Protein AF-A0A1G1IMD2-F1 (afdb_monomer)

Structure (mmCIF, N/CA/C/O backbone):
data_AF-A0A1G1IMD2-F1
#
_entry.id   AF-A0A1G1IMD2-F1
#
loop_
_atom_site.group_PDB
_atom_site.id
_atom_site.type_symbol
_atom_site.label_atom_id
_atom_site.label_alt_id
_atom_site.label_comp_id
_atom_site.label_asym_id
_atom_site.label_entity_id
_atom_site.label_seq_id
_atom_site.pdbx_PDB_ins_code
_atom_site.Cartn_x
_atom_site.Cartn_y
_atom_site.Cartn_z
_atom_site.occupancy
_atom_site.B_iso_or_equiv
_atom_site.auth_seq_id
_atom_site.auth_comp_id
_atom_site.auth_asym_id
_atom_site.auth_atom_id
_atom_site.pdbx_PDB_model_num
ATOM 1 N N . MET A 1 1 ? -16.298 -5.794 -57.778 1.00 40.97 1 MET A N 1
ATOM 2 C CA . MET A 1 1 ? -15.378 -4.694 -57.411 1.00 40.97 1 MET A CA 1
ATOM 3 C C . MET A 1 1 ? -16.081 -3.908 -56.315 1.00 40.97 1 MET A C 1
ATOM 5 O O . MET A 1 1 ? -17.038 -3.203 -56.603 1.00 40.97 1 MET A O 1
ATOM 9 N N . ASN A 1 2 ? -15.749 -4.188 -55.054 1.00 37.59 2 ASN A N 1
ATOM 10 C CA . ASN A 1 2 ? -16.611 -3.878 -53.907 1.00 37.59 2 ASN A CA 1
ATOM 11 C C . ASN A 1 2 ? -16.257 -2.494 -53.330 1.00 37.59 2 ASN A C 1
ATOM 13 O O . ASN A 1 2 ? -15.099 -2.289 -52.963 1.00 37.59 2 ASN A O 1
ATOM 17 N N . PRO A 1 3 ? -17.204 -1.548 -53.201 1.00 47.59 3 PRO A N 1
ATOM 18 C CA . PRO A 1 3 ? -16.923 -0.199 -52.717 1.00 47.59 3 PRO A CA 1
ATOM 19 C C . PRO A 1 3 ? -17.110 -0.093 -51.191 1.00 47.59 3 PRO A C 1
ATOM 21 O O . PRO A 1 3 ? -17.947 0.666 -50.721 1.00 47.59 3 PRO A O 1
ATOM 24 N N . PHE A 1 4 ? -16.338 -0.850 -50.402 1.00 50.28 4 PHE A N 1
ATOM 25 C CA . PHE A 1 4 ? -16.416 -0.807 -48.926 1.00 50.28 4 PHE A CA 1
ATOM 26 C C . PHE A 1 4 ? -15.377 0.131 -48.275 1.00 50.28 4 PHE A C 1
ATOM 28 O O . PHE A 1 4 ? -15.326 0.267 -47.061 1.00 50.28 4 PHE A O 1
ATOM 35 N N . PHE A 1 5 ? -14.534 0.806 -49.063 1.00 48.75 5 PHE A N 1
ATOM 36 C CA . PHE A 1 5 ? -13.298 1.417 -48.547 1.00 48.75 5 PHE A CA 1
ATOM 37 C C . PHE A 1 5 ? -13.202 2.943 -48.663 1.00 48.75 5 PHE A C 1
ATOM 39 O O . PHE A 1 5 ? -12.105 3.494 -48.695 1.00 48.75 5 PHE A O 1
ATOM 46 N N . ARG A 1 6 ? -14.332 3.659 -48.737 1.00 51.50 6 ARG A N 1
ATOM 47 C CA . ARG A 1 6 ? -14.315 5.113 -48.994 1.00 51.50 6 ARG A CA 1
ATOM 48 C C . ARG A 1 6 ? -15.073 5.967 -47.979 1.00 51.50 6 ARG A C 1
ATOM 50 O O . ARG A 1 6 ? -15.523 7.048 -48.328 1.00 51.50 6 ARG A O 1
ATOM 57 N N . ASN A 1 7 ? -15.199 5.507 -46.731 1.00 40.03 7 ASN A N 1
ATOM 58 C CA . ASN A 1 7 ? -15.854 6.303 -45.683 1.00 40.03 7 ASN A CA 1
ATOM 59 C C . ASN A 1 7 ? -15.229 6.194 -44.277 1.00 40.03 7 ASN A C 1
ATOM 61 O O . ASN A 1 7 ? -15.868 6.537 -43.289 1.00 40.03 7 ASN A O 1
ATOM 65 N N . HIS A 1 8 ? -13.978 5.736 -44.159 1.00 42.22 8 HIS A N 1
ATOM 66 C CA . HIS A 1 8 ? -13.282 5.630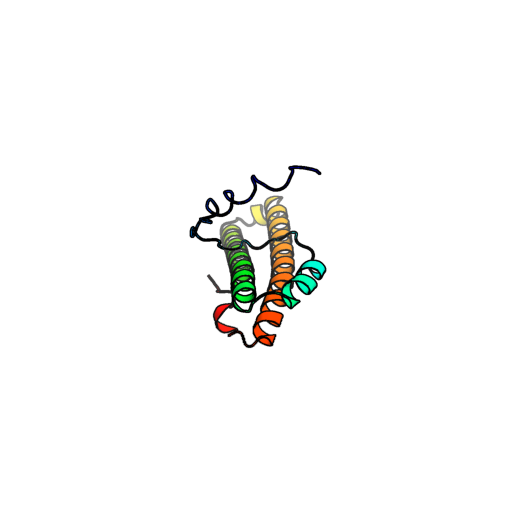 -42.862 1.00 42.22 8 HIS A CA 1
ATOM 67 C C . HIS A 1 8 ? -12.180 6.677 -42.645 1.00 42.22 8 HIS A C 1
ATOM 69 O O . HIS A 1 8 ? -11.479 6.630 -41.640 1.00 42.22 8 HIS A O 1
ATOM 75 N N . LEU A 1 9 ? -12.052 7.660 -43.543 1.00 48.06 9 LEU A N 1
ATOM 76 C CA . LEU A 1 9 ? -11.000 8.681 -43.461 1.00 48.06 9 LEU A CA 1
ATOM 77 C C . LEU A 1 9 ? -11.390 9.930 -42.638 1.00 48.06 9 LEU A C 1
ATOM 79 O O . LEU A 1 9 ? -10.561 10.805 -42.437 1.00 48.06 9 LEU A O 1
ATOM 83 N N . PHE A 1 10 ? -12.614 10.002 -42.102 1.00 46.19 10 PHE A N 1
ATOM 84 C CA . PHE A 1 10 ? -13.099 11.130 -41.282 1.00 46.19 10 PHE A CA 1
ATOM 85 C C . PHE A 1 10 ? -13.577 10.714 -39.877 1.00 46.19 10 PHE A C 1
ATOM 87 O O . PHE A 1 10 ? -14.459 11.336 -39.298 1.00 46.19 10 PHE A O 1
ATOM 94 N N . ALA A 1 11 ? -12.980 9.667 -39.302 1.00 43.06 11 ALA A N 1
ATOM 95 C CA . ALA A 1 11 ? -13.195 9.271 -37.903 1.00 43.06 11 ALA A CA 1
ATOM 96 C C . ALA A 1 11 ? -11.901 9.341 -37.063 1.00 43.06 11 ALA A C 1
ATOM 98 O O . ALA A 1 11 ? -11.786 8.691 -36.031 1.00 43.06 11 ALA A O 1
ATOM 99 N N . ILE A 1 12 ? -10.915 10.132 -37.507 1.00 50.78 12 ILE A N 1
ATOM 100 C CA . ILE A 1 12 ? -9.618 10.339 -36.834 1.00 50.78 12 ILE A CA 1
ATOM 101 C C . ILE A 1 12 ? -9.511 11.798 -36.353 1.00 50.78 12 ILE A C 1
ATOM 103 O O . ILE A 1 12 ? -8.514 12.472 -36.581 1.00 50.78 12 ILE A O 1
ATOM 107 N N . LEU A 1 13 ? -10.575 12.343 -35.750 1.00 50.22 13 LEU A N 1
ATOM 108 C CA . LEU A 1 13 ? -10.523 13.677 -35.127 1.00 50.22 13 LEU A CA 1
ATOM 109 C C . LEU A 1 13 ? -11.601 13.897 -34.051 1.00 50.22 13 LEU A C 1
ATOM 111 O O . LEU A 1 13 ? -12.105 14.998 -33.874 1.00 50.22 13 LEU A O 1
ATOM 115 N N . ALA A 1 14 ? -11.974 12.843 -33.327 1.00 45.56 14 ALA A N 1
ATOM 116 C CA . ALA A 1 14 ? -12.872 12.934 -32.168 1.00 45.56 14 ALA A CA 1
ATOM 117 C C . ALA A 1 14 ? -12.310 12.170 -30.962 1.00 45.56 14 ALA A C 1
ATOM 119 O O . ALA A 1 14 ? -13.044 11.631 -30.142 1.00 45.56 14 ALA A O 1
ATOM 120 N N . LEU A 1 15 ? -10.982 12.109 -30.869 1.00 46.62 15 LEU A N 1
ATOM 121 C CA . LEU A 1 15 ? -10.281 11.504 -29.746 1.00 46.62 15 LEU A CA 1
ATOM 122 C C . LEU A 1 15 ? -9.308 12.520 -29.134 1.00 46.62 15 LEU A C 1
ATOM 124 O O . LEU A 1 15 ? -8.162 12.220 -28.821 1.00 46.62 15 LEU A O 1
ATOM 128 N N . MET A 1 16 ? -9.810 13.745 -28.936 1.00 46.31 16 MET A N 1
ATOM 129 C CA . MET A 1 16 ? -9.386 14.599 -27.825 1.00 46.31 16 MET A CA 1
ATOM 130 C C . MET A 1 16 ? -9.810 13.893 -26.531 1.00 46.31 16 MET A C 1
ATOM 132 O O . MET A 1 16 ? -10.802 14.248 -25.898 1.00 46.31 16 MET A O 1
ATOM 136 N N . ILE A 1 17 ? -9.085 12.822 -26.187 1.00 53.81 17 ILE A N 1
ATOM 137 C CA . ILE A 1 17 ? -9.143 12.181 -24.878 1.00 53.81 17 ILE A CA 1
ATOM 138 C C . ILE A 1 17 ? -8.739 13.252 -23.883 1.00 53.81 17 ILE A C 1
ATOM 140 O O . ILE A 1 17 ? -7.565 13.591 -23.758 1.00 53.81 17 ILE A O 1
ATOM 144 N N . ALA A 1 18 ? -9.753 13.818 -23.237 1.00 43.59 18 ALA A N 1
ATOM 145 C CA . ALA A 1 18 ? -9.800 13.999 -21.799 1.00 43.59 18 ALA A CA 1
ATOM 146 C C . ALA A 1 18 ? -8.412 13.963 -21.134 1.00 43.59 18 ALA A C 1
ATOM 148 O O . ALA A 1 18 ? -8.028 12.991 -20.484 1.00 43.59 18 ALA A O 1
ATOM 149 N N . LEU A 1 19 ? -7.684 15.074 -21.242 1.00 44.88 19 LEU A N 1
ATOM 150 C CA . LEU A 1 19 ? -6.612 15.453 -20.320 1.00 44.88 19 LEU A CA 1
ATOM 151 C C . LEU A 1 19 ? -7.208 15.853 -18.954 1.00 44.88 19 LEU A C 1
ATOM 153 O O . LEU A 1 19 ? -6.829 16.854 -18.357 1.00 44.88 19 LEU A O 1
ATOM 157 N N . THR A 1 20 ? -8.157 15.070 -18.442 1.00 45.56 20 THR A N 1
ATOM 158 C CA . THR A 1 20 ? -8.743 15.230 -17.113 1.00 45.56 20 THR A CA 1
ATOM 159 C C . THR A 1 20 ? -8.325 14.027 -16.283 1.00 45.56 20 THR A C 1
ATOM 161 O O . THR A 1 20 ? -8.982 12.992 -16.292 1.00 45.56 20 THR A O 1
ATOM 164 N N . GLY A 1 21 ? -7.167 14.159 -15.632 1.00 43.53 21 GLY A N 1
ATOM 165 C CA . GLY A 1 21 ? -6.755 13.377 -14.465 1.00 43.53 21 GLY A CA 1
ATOM 166 C C . GLY A 1 21 ? -7.105 11.890 -14.488 1.00 43.53 21 GLY A C 1
ATOM 167 O O . GLY A 1 21 ? -7.943 11.444 -13.711 1.00 43.53 21 GLY A O 1
ATOM 168 N N . CYS A 1 22 ? -6.413 11.093 -15.304 1.00 42.12 22 CYS A N 1
ATOM 169 C CA . CYS A 1 22 ? -6.386 9.648 -15.093 1.00 42.12 22 CYS A CA 1
ATOM 170 C C . CYS A 1 22 ? -5.481 9.353 -13.884 1.00 42.12 22 CYS A C 1
ATOM 172 O O . CYS A 1 22 ? -4.342 8.909 -14.024 1.00 42.12 22 CYS A O 1
ATOM 174 N N . ALA A 1 23 ? -5.977 9.636 -12.678 1.00 53.12 23 ALA A N 1
ATOM 175 C CA . ALA A 1 23 ? -5.506 8.930 -11.500 1.00 53.12 23 ALA A CA 1
ATOM 176 C C . ALA A 1 23 ? -5.906 7.466 -11.718 1.00 53.12 23 ALA A C 1
ATOM 178 O O . ALA A 1 23 ? -7.062 7.092 -11.519 1.00 53.12 23 ALA A O 1
ATOM 179 N N . LYS A 1 24 ? -4.976 6.660 -12.248 1.00 69.19 24 LYS A N 1
ATOM 180 C CA . LYS A 1 24 ? -5.139 5.205 -12.321 1.00 69.19 24 LYS A CA 1
ATOM 181 C C . LYS A 1 24 ? -5.528 4.751 -10.918 1.00 69.19 24 LYS A C 1
ATOM 183 O O . LYS A 1 24 ? -4.783 5.008 -9.983 1.00 69.19 24 LYS A O 1
ATOM 188 N N . LYS A 1 25 ? -6.715 4.167 -10.756 1.00 74.50 25 LYS A N 1
ATOM 189 C CA . LYS A 1 25 ? -7.147 3.619 -9.467 1.00 74.50 25 LYS A CA 1
ATOM 190 C C . LYS A 1 25 ? -6.495 2.261 -9.254 1.00 74.50 25 LYS A C 1
ATOM 192 O O . LYS A 1 25 ? -6.263 1.532 -10.222 1.00 74.50 25 LYS A O 1
ATOM 197 N N . ALA A 1 26 ? -6.213 1.924 -7.999 1.00 82.12 26 ALA A N 1
ATOM 198 C CA . ALA A 1 26 ? -5.790 0.575 -7.668 1.00 82.12 26 ALA A CA 1
ATOM 199 C C . ALA A 1 26 ? -6.947 -0.389 -7.955 1.00 82.12 26 ALA A C 1
ATOM 201 O O . ALA A 1 26 ? -8.071 -0.185 -7.496 1.00 82.12 26 ALA A O 1
ATOM 202 N N . ASP A 1 27 ? -6.674 -1.442 -8.718 1.00 82.75 27 ASP A N 1
ATOM 203 C CA . ASP A 1 27 ? -7.629 -2.527 -8.905 1.00 82.75 27 ASP A CA 1
ATOM 204 C C . ASP A 1 27 ? -7.346 -3.606 -7.855 1.00 82.75 27 ASP A C 1
ATOM 206 O O . ASP A 1 27 ? -6.336 -4.318 -7.918 1.00 82.75 27 ASP A O 1
ATOM 210 N N . THR A 1 28 ? -8.227 -3.701 -6.863 1.00 76.06 28 THR A N 1
ATOM 211 C CA . THR A 1 28 ? -8.129 -4.662 -5.755 1.00 76.06 28 THR A CA 1
ATOM 212 C C . THR A 1 28 ? -8.460 -6.092 -6.172 1.00 76.06 28 THR A C 1
ATOM 214 O O . THR A 1 28 ? -8.151 -7.032 -5.440 1.00 76.06 28 THR A O 1
ATOM 217 N N . ARG A 1 29 ? -9.071 -6.289 -7.346 1.00 85.69 29 ARG A N 1
ATOM 218 C CA . ARG A 1 29 ? -9.581 -7.587 -7.808 1.00 85.69 29 ARG A CA 1
ATOM 219 C C . ARG A 1 29 ? -8.742 -8.186 -8.923 1.00 85.69 29 ARG A C 1
ATOM 221 O O . ARG A 1 29 ? -8.789 -9.399 -9.114 1.00 85.69 29 ARG A O 1
ATOM 228 N N . LYS A 1 30 ? -7.934 -7.379 -9.614 1.00 88.06 30 LYS A N 1
ATOM 229 C CA . LYS A 1 30 ? -7.038 -7.875 -10.663 1.00 88.06 30 LYS A CA 1
ATOM 230 C C . LYS A 1 30 ? -6.127 -8.998 -10.128 1.00 88.06 30 LYS A C 1
ATOM 232 O O . LYS A 1 30 ? -5.478 -8.797 -9.093 1.00 88.06 30 LYS A O 1
ATOM 237 N N . PRO A 1 31 ? -6.054 -10.169 -10.786 1.00 93.62 31 PRO A N 1
ATOM 238 C CA . PRO A 1 31 ? -5.151 -11.246 -10.391 1.00 93.62 31 PRO A CA 1
ATOM 239 C C . PRO A 1 31 ? -3.679 -10.828 -10.458 1.00 93.62 31 PRO A C 1
ATOM 241 O O . PRO A 1 31 ? -3.254 -10.127 -11.377 1.00 93.62 31 PRO A O 1
ATOM 244 N N . VAL A 1 32 ? -2.876 -11.303 -9.505 1.00 93.81 32 VAL A N 1
ATOM 245 C CA . VAL A 1 32 ? -1.447 -10.956 -9.418 1.00 93.81 32 VAL A CA 1
ATOM 246 C C . VAL A 1 32 ? -0.673 -11.445 -10.646 1.00 93.81 32 VAL A C 1
ATOM 248 O O . VAL A 1 32 ? 0.180 -10.721 -11.152 1.00 93.81 32 VAL A O 1
ATOM 251 N N . ASP A 1 33 ? -0.988 -12.626 -11.182 1.00 93.94 33 ASP A N 1
ATOM 252 C CA . ASP A 1 33 ? -0.289 -13.158 -12.361 1.00 93.94 33 ASP A CA 1
ATOM 253 C C . ASP A 1 33 ? -0.594 -12.371 -13.639 1.00 93.94 33 ASP A C 1
ATOM 255 O O . ASP A 1 33 ? 0.292 -12.175 -14.471 1.00 93.94 33 ASP A O 1
ATOM 259 N N . GLN A 1 34 ? -1.806 -11.820 -13.751 1.00 94.50 34 GLN A N 1
ATOM 260 C CA . GLN A 1 34 ? -2.128 -10.879 -14.820 1.00 94.50 34 GLN A CA 1
ATOM 261 C C . GLN A 1 34 ? -1.280 -9.607 -14.694 1.00 94.50 34 GLN A C 1
ATOM 263 O O . GLN A 1 34 ? -0.710 -9.150 -15.682 1.00 94.50 34 GLN A O 1
ATOM 268 N N . ILE A 1 35 ? -1.140 -9.063 -13.480 1.00 94.56 35 ILE A N 1
ATOM 269 C CA . ILE A 1 35 ? -0.293 -7.888 -13.235 1.00 94.56 35 ILE A CA 1
ATOM 270 C C . ILE A 1 35 ? 1.159 -8.191 -13.620 1.00 94.56 35 ILE A C 1
ATOM 272 O O . ILE A 1 35 ? 1.763 -7.409 -14.347 1.00 94.56 35 ILE A O 1
ATOM 276 N N . LYS A 1 36 ? 1.712 -9.341 -13.206 1.00 95.69 36 LYS A N 1
ATOM 277 C CA . LYS A 1 36 ? 3.087 -9.753 -13.552 1.00 95.69 36 LYS A CA 1
ATOM 278 C C . LYS A 1 36 ? 3.337 -9.797 -15.062 1.00 95.69 36 LYS A C 1
ATOM 280 O O . LYS A 1 36 ? 4.448 -9.481 -15.489 1.00 95.69 36 LYS A O 1
ATOM 285 N N . ALA A 1 37 ? 2.336 -10.186 -15.854 1.00 95.62 37 ALA A N 1
ATOM 286 C CA . ALA A 1 37 ? 2.417 -10.170 -17.311 1.00 95.62 37 ALA A CA 1
ATOM 287 C C . ALA A 1 37 ? 2.353 -8.737 -17.868 1.00 95.62 37 ALA A C 1
ATOM 289 O O . ALA A 1 37 ? 3.205 -8.347 -18.665 1.00 95.62 37 ALA A O 1
ATOM 290 N N . GLU A 1 38 ? 1.390 -7.931 -17.410 1.00 93.50 38 GLU A N 1
ATOM 291 C CA . GLU A 1 38 ? 1.194 -6.548 -17.867 1.00 93.50 38 GLU A CA 1
ATOM 292 C C . GLU A 1 38 ? 2.416 -5.654 -17.593 1.00 93.50 38 GLU A C 1
ATOM 294 O O . GLU A 1 38 ? 2.830 -4.879 -18.458 1.00 93.50 38 GLU A O 1
ATOM 299 N N . VAL A 1 39 ? 3.041 -5.773 -16.414 1.00 95.25 39 VAL A N 1
ATOM 300 C CA . VAL A 1 39 ? 4.165 -4.900 -16.027 1.00 95.25 39 VAL A CA 1
ATOM 301 C C . VAL A 1 39 ? 5.387 -5.049 -16.939 1.00 95.25 39 VAL A C 1
ATOM 303 O O . VAL A 1 39 ? 6.172 -4.107 -17.065 1.00 95.25 39 VAL A O 1
ATOM 306 N N . GLN A 1 40 ? 5.548 -6.182 -17.634 1.00 96.44 40 GLN A N 1
ATOM 307 C CA . GLN A 1 40 ? 6.680 -6.391 -18.545 1.00 96.44 40 GLN A CA 1
ATOM 308 C C . GLN A 1 40 ? 6.684 -5.361 -19.680 1.00 96.44 40 GLN A C 1
ATOM 310 O O . GLN A 1 40 ? 7.726 -4.779 -20.001 1.00 96.44 40 GLN A O 1
ATOM 315 N N . THR A 1 41 ? 5.504 -5.069 -20.229 1.00 95.94 41 THR A N 1
ATOM 316 C CA . THR A 1 41 ? 5.329 -4.178 -21.382 1.00 95.94 41 THR A CA 1
ATOM 317 C C . THR A 1 41 ? 5.042 -2.728 -20.992 1.00 95.94 41 THR A C 1
ATOM 319 O O . THR A 1 41 ? 5.028 -1.856 -21.856 1.00 95.94 41 THR A O 1
ATOM 322 N N . MET A 1 42 ? 4.821 -2.437 -19.707 1.00 93.50 42 MET A N 1
ATOM 323 C CA . MET A 1 42 ? 4.510 -1.084 -19.236 1.00 93.50 42 MET A CA 1
ATOM 324 C C . MET A 1 42 ? 5.706 -0.129 -19.296 1.00 93.50 42 MET A C 1
ATOM 326 O O . MET A 1 42 ? 6.859 -0.521 -19.089 1.00 93.50 42 MET A O 1
ATOM 330 N N . SER A 1 43 ? 5.424 1.155 -19.525 1.00 96.25 43 SER A N 1
ATOM 331 C CA . SER A 1 43 ? 6.423 2.220 -19.411 1.00 96.25 43 SER A CA 1
ATOM 332 C C . SER A 1 43 ? 6.779 2.498 -17.944 1.00 96.25 43 SER A C 1
ATOM 334 O O . SER A 1 43 ? 5.980 2.244 -17.044 1.00 96.25 43 SER A O 1
ATOM 336 N N . VAL A 1 44 ? 7.955 3.084 -17.688 1.00 96.06 44 VAL A N 1
ATOM 337 C CA . VAL A 1 44 ? 8.361 3.521 -16.334 1.00 96.06 44 VAL A CA 1
ATOM 338 C C . VAL A 1 44 ? 7.313 4.450 -15.710 1.00 96.06 44 VAL A C 1
ATOM 340 O O . VAL A 1 44 ? 6.976 4.304 -14.539 1.00 96.06 44 VAL A O 1
ATOM 343 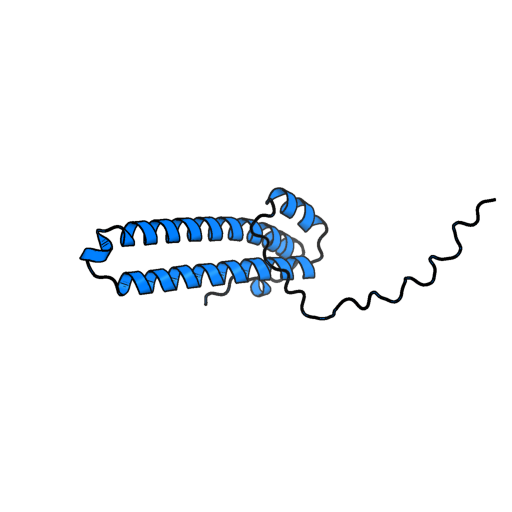N N . LYS A 1 45 ? 6.734 5.355 -16.510 1.00 94.75 45 LYS A N 1
ATOM 344 C CA . LYS A 1 45 ? 5.688 6.290 -16.072 1.00 94.75 45 LYS A CA 1
ATOM 345 C C . LYS A 1 45 ? 4.397 5.574 -15.669 1.00 94.75 45 LYS A C 1
ATOM 347 O O . LYS A 1 45 ? 3.757 5.967 -14.697 1.00 94.75 45 LYS A O 1
ATOM 352 N N . ASP A 1 46 ? 4.008 4.530 -16.398 1.00 94.19 46 ASP A N 1
ATOM 353 C CA . ASP A 1 46 ? 2.822 3.741 -16.059 1.00 94.19 46 ASP A CA 1
ATOM 354 C C . ASP A 1 46 ? 3.020 2.936 -14.780 1.00 94.19 46 ASP A C 1
ATOM 356 O O . ASP A 1 46 ? 2.115 2.897 -13.947 1.00 94.19 46 ASP A O 1
ATOM 360 N N . LEU A 1 47 ? 4.200 2.332 -14.620 1.00 95.94 47 LEU A N 1
ATOM 361 C CA . LEU A 1 47 ? 4.575 1.604 -13.411 1.00 95.94 47 LEU A CA 1
ATOM 362 C C . LEU A 1 47 ? 4.575 2.533 -12.191 1.00 95.94 47 LEU A C 1
ATOM 364 O O . LEU A 1 47 ? 4.011 2.170 -11.163 1.00 95.94 47 LEU A O 1
ATOM 368 N N . GLU A 1 48 ? 5.117 3.750 -12.324 1.00 95.50 48 GLU A N 1
ATOM 369 C CA . GLU A 1 48 ? 5.067 4.775 -11.274 1.00 95.50 48 GLU A CA 1
ATOM 370 C C . GLU A 1 48 ? 3.622 5.117 -10.894 1.00 95.50 48 GLU A C 1
ATOM 372 O O . GLU A 1 48 ? 3.275 5.133 -9.714 1.00 95.50 48 GLU A O 1
ATOM 377 N N . ALA A 1 49 ? 2.764 5.371 -11.888 1.00 94.12 49 ALA A N 1
ATOM 378 C CA . ALA A 1 49 ? 1.375 5.752 -11.657 1.00 94.12 49 ALA A CA 1
ATOM 379 C C . ALA A 1 49 ? 0.580 4.645 -10.950 1.00 94.12 49 ALA A C 1
ATOM 381 O O . ALA A 1 49 ? -0.157 4.931 -10.008 1.00 94.12 49 ALA A O 1
ATOM 382 N N . PHE A 1 50 ? 0.745 3.386 -11.365 1.00 94.50 50 PHE A N 1
ATOM 383 C CA . PHE A 1 50 ? 0.099 2.261 -10.693 1.00 94.50 50 PHE A CA 1
ATOM 384 C C . PHE A 1 50 ? 0.668 2.030 -9.294 1.00 94.50 50 PHE A C 1
ATOM 386 O O . PHE A 1 50 ? -0.108 1.893 -8.353 1.00 94.50 50 PHE A O 1
ATOM 393 N N . ALA A 1 51 ? 1.991 2.049 -9.118 1.00 95.00 51 ALA A N 1
ATOM 394 C CA . ALA A 1 51 ? 2.599 1.897 -7.799 1.00 95.00 51 ALA A CA 1
ATOM 395 C C . ALA A 1 51 ? 2.104 2.980 -6.823 1.00 95.00 51 ALA A C 1
ATOM 397 O O . ALA A 1 51 ? 1.710 2.650 -5.708 1.00 95.00 51 ALA A O 1
ATOM 398 N N . LYS A 1 52 ? 2.011 4.243 -7.265 1.00 94.75 52 LYS A N 1
ATOM 399 C CA . LYS A 1 52 ? 1.417 5.343 -6.484 1.00 94.75 52 LYS A CA 1
ATOM 400 C C . LYS A 1 52 ? -0.050 5.107 -6.142 1.00 94.75 52 LYS A C 1
ATOM 402 O O . LYS A 1 52 ? -0.460 5.404 -5.026 1.00 94.75 52 LYS A O 1
ATOM 407 N N . ALA A 1 53 ? -0.833 4.572 -7.074 1.00 93.38 53 ALA A N 1
ATOM 408 C CA . ALA A 1 53 ? -2.237 4.263 -6.832 1.00 93.38 53 ALA A CA 1
ATOM 409 C C . ALA A 1 53 ? -2.407 3.227 -5.715 1.00 93.38 53 ALA A C 1
ATOM 411 O O . ALA A 1 53 ? -3.143 3.464 -4.762 1.00 93.38 53 ALA A O 1
ATOM 412 N N . TYR A 1 54 ? -1.683 2.105 -5.796 1.00 94.94 54 TYR A N 1
ATOM 413 C CA . TYR A 1 54 ? -1.720 1.091 -4.742 1.00 94.94 54 TYR A CA 1
ATOM 414 C C . TYR A 1 54 ? -1.143 1.623 -3.424 1.00 94.94 54 TYR A C 1
ATOM 416 O O . TYR A 1 54 ? -1.712 1.355 -2.372 1.00 94.94 54 TYR A O 1
ATOM 424 N N . ALA A 1 55 ? -0.063 2.409 -3.465 1.00 94.31 55 ALA A N 1
ATOM 425 C CA . ALA A 1 55 ? 0.510 3.034 -2.276 1.00 94.31 55 ALA A CA 1
ATOM 426 C C . ALA A 1 55 ? -0.487 3.970 -1.569 1.00 94.31 55 ALA A C 1
ATOM 428 O O . ALA A 1 55 ? -0.585 3.939 -0.344 1.00 94.31 55 ALA A O 1
ATOM 429 N N . GLY A 1 56 ? -1.258 4.750 -2.333 1.00 92.44 56 GLY A N 1
ATOM 430 C CA . GLY A 1 56 ? -2.311 5.621 -1.808 1.00 92.44 56 GLY A CA 1
ATOM 431 C C . GLY A 1 56 ? -3.458 4.849 -1.154 1.00 92.44 56 GLY A C 1
ATOM 432 O O . GLY A 1 56 ? -3.865 5.191 -0.048 1.00 92.44 56 GLY A O 1
ATOM 433 N N . GLU A 1 57 ? -3.937 3.771 -1.780 1.00 92.25 57 GLU A N 1
ATOM 434 C CA . GLU A 1 57 ? -4.983 2.926 -1.182 1.00 92.25 57 GLU A CA 1
ATOM 435 C C . GLU A 1 57 ? -4.493 2.214 0.087 1.00 92.25 57 GLU A C 1
ATOM 437 O O . GLU A 1 57 ? -5.219 2.151 1.076 1.00 92.25 57 GLU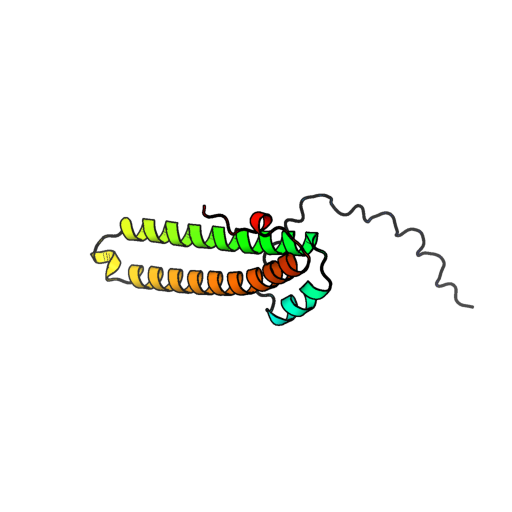 A O 1
ATOM 442 N N . ILE A 1 58 ? -3.241 1.739 0.111 1.00 93.88 58 ILE A N 1
ATOM 443 C CA . ILE A 1 58 ? -2.643 1.157 1.323 1.00 93.88 58 ILE A CA 1
ATOM 444 C C . ILE A 1 58 ? -2.585 2.198 2.446 1.00 93.88 58 ILE A C 1
ATOM 446 O O . ILE A 1 58 ? -2.917 1.878 3.586 1.00 93.88 58 ILE A O 1
ATOM 450 N N . ALA A 1 59 ? -2.178 3.433 2.142 1.00 93.06 59 ALA A N 1
ATOM 451 C CA . ALA A 1 59 ? -2.159 4.514 3.123 1.00 93.06 59 ALA A CA 1
ATOM 452 C C . ALA A 1 59 ? -3.570 4.806 3.661 1.00 93.06 59 ALA A C 1
ATOM 454 O O . ALA A 1 59 ? -3.759 4.854 4.872 1.00 93.06 59 ALA A O 1
ATOM 455 N N . SER A 1 60 ? -4.577 4.883 2.782 1.00 91.56 60 SER A N 1
ATOM 456 C CA . SER A 1 60 ? -5.972 5.092 3.189 1.00 91.56 60 SER A CA 1
ATOM 457 C C . SER A 1 60 ? -6.477 3.990 4.125 1.00 91.56 60 SER A C 1
ATOM 459 O O . SER A 1 60 ? -7.131 4.280 5.123 1.00 91.56 60 SER A O 1
ATOM 461 N N . GLN A 1 61 ? -6.162 2.727 3.834 1.00 91.88 61 GLN A N 1
ATOM 462 C CA . GLN A 1 61 ? -6.556 1.593 4.676 1.00 91.88 61 GLN A CA 1
ATOM 463 C C . GLN A 1 61 ? -5.862 1.625 6.045 1.00 91.88 61 GLN A C 1
ATOM 465 O O . GLN A 1 61 ? -6.479 1.311 7.060 1.00 91.88 61 GLN A O 1
ATOM 470 N N . LYS A 1 62 ? -4.599 2.068 6.111 1.00 89.38 62 LYS A N 1
ATOM 471 C CA . LYS A 1 62 ? -3.906 2.290 7.391 1.00 89.38 62 LYS A CA 1
ATOM 472 C C . LYS A 1 62 ? -4.582 3.373 8.232 1.00 89.38 62 LYS A C 1
ATOM 474 O O . LYS A 1 62 ? -4.763 3.163 9.427 1.00 89.38 62 LYS A O 1
ATOM 479 N N . THR A 1 63 ? -5.030 4.468 7.620 1.00 91.19 63 THR A N 1
ATOM 480 C CA . THR A 1 63 ? -5.813 5.495 8.323 1.00 91.19 63 THR A CA 1
ATOM 481 C C . THR A 1 63 ? -7.123 4.924 8.888 1.00 91.19 63 THR A C 1
ATOM 483 O O . THR A 1 63 ? -7.540 5.294 9.984 1.00 91.19 63 THR A O 1
ATOM 486 N N . GLU A 1 64 ? -7.782 3.992 8.192 1.00 90.75 64 GLU A N 1
ATOM 487 C CA . GLU A 1 64 ? -8.970 3.315 8.737 1.00 90.75 64 GLU A CA 1
ATOM 488 C C . GLU A 1 64 ? -8.631 2.433 9.952 1.00 90.75 64 GLU A C 1
ATOM 490 O O . GLU A 1 64 ? -9.385 2.423 10.927 1.00 90.75 64 GLU A O 1
ATOM 495 N N . VAL A 1 65 ? -7.472 1.759 9.956 1.00 90.00 65 VAL A N 1
ATOM 496 C CA . VAL A 1 65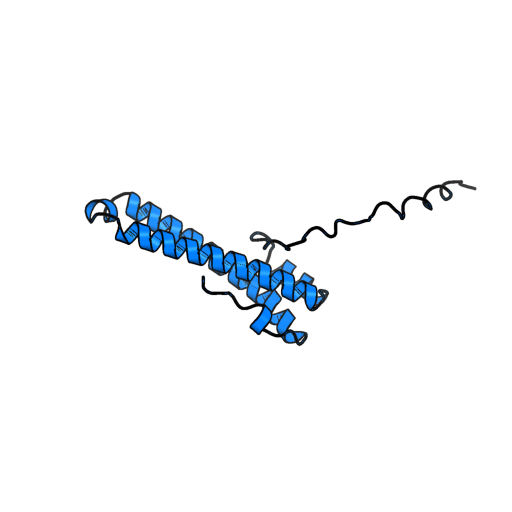 ? -6.978 1.037 11.146 1.00 90.00 65 VAL A CA 1
ATOM 497 C C . VAL A 1 65 ? -6.767 1.992 12.323 1.00 90.00 65 VAL A C 1
ATOM 499 O O . VAL A 1 65 ? -7.171 1.677 13.442 1.00 90.00 65 VAL A O 1
ATOM 502 N N . GLU A 1 66 ? -6.179 3.165 12.087 1.00 90.50 66 GLU A N 1
ATOM 503 C CA . GLU A 1 66 ? -5.980 4.187 13.123 1.00 90.50 66 GLU A CA 1
ATOM 504 C C . GLU A 1 66 ? -7.313 4.667 13.707 1.00 90.50 66 GLU A C 1
ATOM 506 O O . GLU A 1 66 ? -7.477 4.692 14.929 1.00 90.50 66 GLU A O 1
ATOM 511 N N . LYS A 1 67 ? -8.310 4.937 12.853 1.00 90.19 67 LYS A N 1
ATOM 512 C CA . LYS A 1 67 ? -9.668 5.305 13.289 1.00 90.19 67 LYS A CA 1
ATOM 513 C C . LYS A 1 67 ? -10.318 4.216 14.136 1.00 90.19 67 LYS A C 1
ATOM 515 O O . LYS A 1 67 ? -10.963 4.530 15.135 1.00 90.19 67 LYS A O 1
ATOM 520 N N . ILE A 1 68 ? -10.152 2.943 13.772 1.00 89.88 68 ILE A N 1
ATOM 521 C CA . ILE A 1 68 ? -10.639 1.824 14.592 1.00 89.88 68 ILE A CA 1
ATOM 522 C C . ILE A 1 68 ? -9.905 1.794 15.938 1.00 89.88 68 ILE A C 1
ATOM 524 O O . ILE A 1 68 ? -10.534 1.595 16.976 1.00 89.88 68 ILE A O 1
ATOM 528 N N . GLY A 1 69 ? -8.595 2.045 15.945 1.00 88.44 69 GLY A N 1
ATOM 529 C CA . GLY A 1 69 ? -7.811 2.188 17.170 1.00 88.44 69 GLY A CA 1
ATOM 530 C C . GLY A 1 69 ? -8.361 3.273 18.098 1.00 88.44 69 GLY A C 1
ATOM 531 O O . GLY A 1 69 ? -8.505 3.045 19.299 1.00 88.44 69 GLY A O 1
ATOM 532 N N . ASP A 1 70 ? -8.733 4.429 17.554 1.00 90.12 70 ASP A N 1
ATOM 533 C CA . ASP A 1 70 ? -9.338 5.514 18.331 1.00 90.12 70 ASP A CA 1
ATOM 534 C C . ASP A 1 70 ? -10.756 5.183 18.811 1.00 90.12 70 ASP A C 1
ATOM 536 O O . ASP A 1 70 ? -11.113 5.511 19.943 1.00 90.12 70 ASP A O 1
ATOM 540 N N . GLN A 1 71 ? -11.540 4.456 18.010 1.00 86.69 71 GLN A N 1
ATOM 541 C CA . GLN A 1 71 ? -12.834 3.926 18.446 1.00 86.69 71 GLN A CA 1
ATOM 542 C C . GLN A 1 71 ? -12.676 2.979 19.637 1.00 86.69 71 GLN A C 1
ATOM 544 O O . GLN A 1 71 ? -13.409 3.121 20.610 1.00 86.69 71 GLN A O 1
ATOM 549 N N . ILE A 1 72 ? -11.699 2.065 19.601 1.00 87.25 72 ILE A N 1
ATOM 550 C CA . ILE A 1 72 ? -11.412 1.137 20.706 1.00 87.25 72 ILE A CA 1
ATOM 551 C C . ILE A 1 72 ? -11.072 1.903 21.988 1.00 87.25 72 ILE A C 1
ATOM 553 O O . ILE A 1 72 ? -11.587 1.560 23.049 1.00 87.25 72 ILE A O 1
ATOM 557 N N . LYS A 1 73 ? -10.249 2.958 21.905 1.00 87.50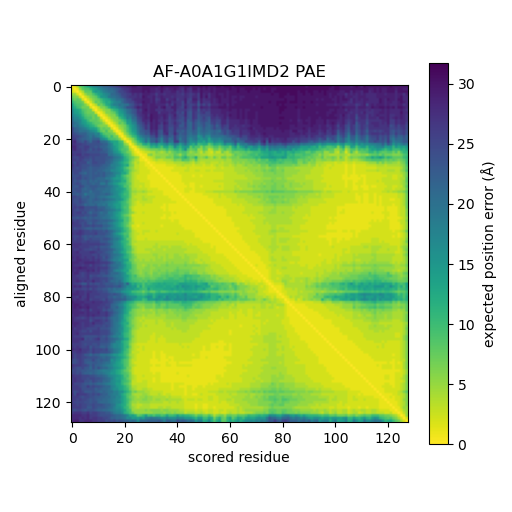 73 LYS A N 1
ATOM 558 C CA . LYS A 1 73 ? -9.890 3.789 23.071 1.00 87.50 73 LYS A CA 1
ATOM 559 C C . LYS A 1 73 ? -11.101 4.477 23.709 1.00 87.50 73 LYS A C 1
ATOM 561 O O . LYS A 1 73 ? -11.063 4.775 24.899 1.00 87.50 73 LYS A O 1
ATOM 566 N N . ALA A 1 74 ? -12.150 4.743 22.932 1.00 87.88 74 ALA A N 1
ATOM 567 C CA . ALA A 1 74 ? -13.377 5.377 23.403 1.00 87.88 74 ALA A CA 1
ATOM 568 C C . ALA A 1 74 ? -14.416 4.384 23.967 1.00 87.88 74 ALA A C 1
ATOM 570 O O . ALA A 1 74 ? -15.436 4.819 24.503 1.00 87.88 74 ALA A O 1
ATOM 571 N N . LEU A 1 75 ? -14.194 3.069 23.841 1.00 86.25 75 LEU A N 1
ATOM 572 C CA . LEU A 1 75 ? -15.125 2.045 24.321 1.00 86.25 75 LEU A CA 1
ATOM 573 C C . LEU A 1 75 ? -15.002 1.784 25.825 1.00 86.25 75 LEU A C 1
ATOM 575 O O . LEU A 1 75 ? -13.929 1.877 26.419 1.00 86.25 75 LEU A O 1
ATOM 579 N N . THR A 1 76 ? -16.115 1.377 26.438 1.00 87.38 76 THR A N 1
ATOM 580 C CA . THR A 1 76 ? -16.110 0.886 27.821 1.00 87.38 76 THR A CA 1
ATOM 581 C C . THR A 1 76 ? -15.655 -0.575 27.889 1.00 87.38 76 THR A C 1
ATOM 583 O O . THR A 1 76 ? -15.735 -1.317 26.911 1.00 87.38 76 THR A O 1
ATOM 586 N N . VAL A 1 77 ? -15.247 -1.040 29.077 1.0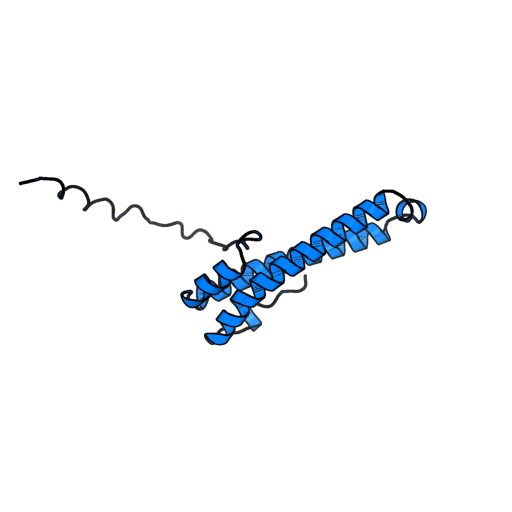0 83.00 77 VAL A N 1
ATOM 587 C CA . VAL A 1 77 ? -14.911 -2.461 29.303 1.00 83.00 77 VAL A CA 1
ATOM 588 C C . VAL A 1 77 ? -16.086 -3.381 28.941 1.00 83.00 77 VAL A C 1
ATOM 590 O O . VAL A 1 77 ? -15.871 -4.451 28.382 1.00 83.00 77 VAL A O 1
ATOM 593 N N . SER A 1 78 ? -17.330 -2.948 29.183 1.00 83.81 78 SER A N 1
ATOM 594 C CA . SER A 1 78 ? -18.523 -3.724 28.820 1.00 83.81 78 SER A CA 1
ATOM 595 C C . SER A 1 78 ? -18.704 -3.851 27.304 1.00 83.81 78 SER A C 1
ATOM 597 O O . SER A 1 78 ? -19.142 -4.898 26.835 1.00 83.81 78 SER A O 1
ATOM 599 N N . ASP A 1 79 ? -18.361 -2.817 26.531 1.00 85.56 79 ASP A N 1
ATOM 600 C CA . ASP A 1 79 ? -18.421 -2.861 25.065 1.00 85.56 79 ASP A CA 1
ATOM 601 C C . ASP A 1 79 ? -17.370 -3.819 24.481 1.00 85.56 79 ASP A C 1
ATOM 603 O O . ASP A 1 79 ? -17.631 -4.507 23.494 1.00 85.56 79 ASP A O 1
ATOM 607 N N . LEU A 1 80 ? -16.192 -3.891 25.110 1.00 80.75 80 LEU A N 1
ATOM 608 C CA . LEU A 1 80 ? -15.072 -4.739 24.686 1.00 80.75 80 LEU A CA 1
ATOM 609 C C . LEU A 1 80 ? -15.275 -6.236 24.970 1.00 80.75 80 LEU A C 1
ATOM 611 O O . LEU A 1 80 ? -14.502 -7.057 24.480 1.00 80.75 80 LEU A O 1
ATOM 615 N N . MET A 1 81 ? -16.299 -6.607 25.740 1.00 80.94 81 MET A N 1
ATOM 616 C CA . MET A 1 81 ? -16.629 -8.008 26.035 1.00 80.94 81 MET A CA 1
ATOM 617 C C . MET A 1 81 ? -17.895 -8.499 25.312 1.00 80.94 81 MET A C 1
ATOM 619 O O . MET A 1 81 ? -18.280 -9.653 25.486 1.00 80.94 81 MET A O 1
ATOM 623 N N . GLY A 1 82 ? -18.536 -7.642 24.509 1.00 84.44 82 GLY A N 1
ATOM 624 C CA . GLY A 1 82 ? -19.756 -7.956 23.759 1.00 84.44 82 GLY A CA 1
ATOM 625 C C . GLY A 1 82 ? -19.559 -7.982 22.240 1.00 84.44 82 GLY A C 1
ATOM 626 O O . GLY A 1 82 ? -18.437 -7.990 21.733 1.00 84.44 82 GLY A O 1
ATOM 627 N N . ASP A 1 83 ? -20.669 -7.945 21.499 1.00 87.94 83 ASP A N 1
ATOM 628 C CA . ASP A 1 83 ? -20.688 -8.051 20.029 1.00 87.94 83 ASP A CA 1
ATOM 629 C C . ASP A 1 83 ? -19.838 -6.980 19.324 1.00 87.94 83 ASP A C 1
ATOM 631 O O . ASP A 1 83 ? -19.196 -7.260 18.313 1.00 87.94 83 ASP A O 1
ATOM 635 N N . LYS A 1 84 ? -19.720 -5.779 19.909 1.00 85.56 84 LYS A N 1
ATOM 636 C CA . LYS A 1 84 ? -18.865 -4.704 19.377 1.00 85.56 84 LYS A CA 1
ATOM 637 C C . LYS A 1 84 ? -17.396 -5.118 19.253 1.00 85.56 84 LYS A C 1
ATOM 639 O O . LYS A 1 84 ? -16.731 -4.718 18.301 1.00 85.56 84 LYS A O 1
ATOM 644 N N . ALA A 1 85 ? -16.880 -5.916 20.187 1.00 86.50 85 ALA A N 1
ATOM 645 C CA . ALA A 1 85 ? -15.500 -6.394 20.135 1.00 86.50 85 ALA A CA 1
ATOM 646 C C . ALA A 1 85 ? -15.279 -7.368 18.974 1.00 86.50 85 ALA A C 1
ATOM 648 O O . ALA A 1 85 ? -14.241 -7.326 18.308 1.00 86.50 85 ALA A O 1
ATOM 649 N N . LYS A 1 86 ? -16.276 -8.217 18.705 1.00 89.19 86 LYS A N 1
ATOM 650 C CA . LYS A 1 86 ? -16.268 -9.122 17.557 1.00 89.19 86 LYS A CA 1
ATOM 651 C C . LYS A 1 86 ? -16.307 -8.339 16.246 1.00 89.19 86 LYS A C 1
ATOM 653 O O . LYS A 1 86 ? -15.443 -8.557 15.405 1.00 89.19 86 LYS A O 1
ATOM 658 N N . ASP A 1 87 ? -17.209 -7.368 16.122 1.00 90.38 87 ASP A N 1
ATOM 659 C CA . ASP A 1 87 ? -17.316 -6.526 14.925 1.00 90.38 87 ASP A CA 1
ATOM 660 C C . ASP A 1 87 ? -16.014 -5.771 14.626 1.00 90.38 87 ASP A C 1
ATOM 662 O O . ASP A 1 87 ? -15.584 -5.673 13.476 1.00 90.38 87 ASP A O 1
ATOM 666 N N . ILE A 1 88 ? -15.361 -5.239 15.662 1.00 90.94 88 ILE A N 1
ATOM 667 C CA . ILE A 1 88 ? -14.065 -4.563 15.534 1.00 90.94 88 ILE A CA 1
ATOM 668 C C . ILE A 1 88 ? -12.986 -5.535 15.053 1.00 90.94 88 ILE A C 1
ATOM 670 O O . ILE A 1 88 ? -12.224 -5.205 14.143 1.00 90.94 88 ILE A O 1
ATOM 674 N N . LYS A 1 89 ? -12.928 -6.741 15.628 1.00 89.62 89 LYS A N 1
ATOM 675 C CA . LYS A 1 89 ? -11.976 -7.777 15.214 1.00 89.62 89 LYS A CA 1
ATOM 676 C C . LYS A 1 89 ? -12.193 -8.197 13.761 1.00 89.62 89 LYS A C 1
ATOM 678 O O . LYS A 1 89 ? -11.217 -8.345 13.022 1.00 89.62 89 LYS A O 1
ATOM 683 N N . ASP A 1 90 ? -13.445 -8.371 13.352 1.00 93.50 90 ASP A N 1
ATOM 684 C CA . ASP A 1 90 ? -13.801 -8.778 11.995 1.00 93.50 90 ASP A CA 1
ATOM 685 C C . ASP A 1 90 ? -13.432 -7.678 10.987 1.00 93.50 90 ASP A C 1
ATOM 687 O O . ASP A 1 90 ? -12.802 -7.965 9.967 1.00 93.50 90 ASP A O 1
ATOM 691 N N . LYS A 1 91 ? -13.698 -6.404 11.314 1.00 92.50 91 LYS A N 1
ATOM 692 C CA . LYS A 1 91 ? -13.258 -5.250 10.509 1.00 92.50 91 LYS A CA 1
ATOM 693 C C . LYS A 1 91 ? -11.739 -5.158 10.389 1.00 92.50 91 LYS A C 1
ATOM 695 O O . LYS A 1 91 ? -11.234 -4.992 9.283 1.00 92.50 91 LYS A O 1
ATOM 700 N N . LEU A 1 92 ? -11.004 -5.294 11.495 1.00 92.06 92 LEU A N 1
ATOM 701 C CA . LEU A 1 92 ? -9.536 -5.274 11.473 1.00 92.06 92 LEU A CA 1
ATOM 702 C C . LEU A 1 92 ? -8.970 -6.414 10.625 1.00 92.06 92 LEU A C 1
ATOM 704 O O . LEU A 1 92 ? -8.030 -6.204 9.863 1.00 92.06 92 LEU A O 1
ATOM 708 N N . SER A 1 93 ? -9.563 -7.604 10.725 1.00 93.19 93 SER A N 1
ATOM 709 C CA . SER A 1 93 ? -9.145 -8.771 9.944 1.00 93.19 93 SER A CA 1
ATOM 710 C C . SER A 1 93 ? -9.406 -8.568 8.448 1.00 93.19 93 SER A C 1
ATOM 712 O O . SER A 1 93 ? -8.543 -8.880 7.630 1.00 93.19 93 SER A O 1
ATOM 714 N N . ALA A 1 94 ? -10.558 -7.990 8.088 1.00 93.44 94 ALA A N 1
ATOM 715 C CA . ALA A 1 94 ? -10.880 -7.633 6.708 1.00 93.44 94 ALA A CA 1
ATOM 716 C C . ALA A 1 94 ? -9.900 -6.592 6.144 1.00 93.44 94 ALA A C 1
ATOM 718 O O . ALA A 1 94 ? -9.314 -6.820 5.086 1.00 93.44 94 ALA A O 1
ATOM 719 N N . ILE A 1 95 ? -9.650 -5.502 6.879 1.00 93.69 95 ILE A N 1
ATOM 720 C CA . ILE A 1 95 ? -8.710 -4.452 6.461 1.00 93.69 95 ILE A CA 1
ATOM 721 C C . ILE A 1 95 ? -7.291 -5.012 6.326 1.00 93.69 95 ILE A C 1
ATOM 723 O O . ILE A 1 95 ? -6.615 -4.726 5.342 1.00 93.69 95 ILE A O 1
ATOM 727 N N . SER A 1 96 ? -6.839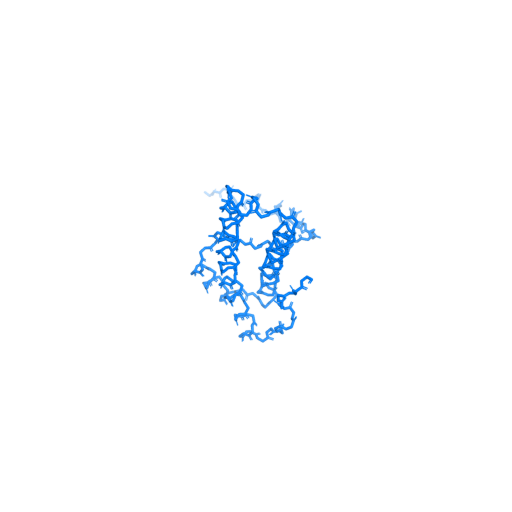 -5.853 7.263 1.00 91.31 96 SER A N 1
ATOM 728 C CA . SER A 1 96 ? -5.519 -6.493 7.170 1.00 91.31 96 SER A CA 1
ATOM 729 C C . SER A 1 96 ? -5.391 -7.331 5.898 1.00 91.31 96 SER A C 1
ATOM 731 O O . SER A 1 96 ? -4.408 -7.194 5.170 1.00 91.31 96 SER A O 1
ATOM 733 N N . GLY A 1 97 ? -6.404 -8.145 5.584 1.00 92.69 97 GLY A N 1
ATOM 734 C CA . GLY A 1 97 ? -6.424 -8.938 4.355 1.00 92.69 97 GLY A CA 1
ATOM 735 C C . GLY A 1 97 ? -6.414 -8.075 3.089 1.00 92.69 97 GLY A C 1
ATOM 736 O O . GLY A 1 97 ? -5.701 -8.382 2.131 1.00 92.69 97 GLY A O 1
ATOM 737 N N . GLU A 1 98 ? -7.152 -6.962 3.080 1.00 92.06 98 GLU A N 1
ATOM 738 C CA . GLU A 1 98 ? -7.138 -6.005 1.968 1.00 92.06 98 GLU A CA 1
ATOM 739 C C . GLU A 1 98 ? -5.774 -5.322 1.808 1.00 92.06 98 GLU A C 1
ATOM 741 O O . GLU A 1 98 ? -5.262 -5.232 0.689 1.00 92.06 98 GLU A O 1
ATOM 746 N N . VAL A 1 99 ? -5.151 -4.890 2.908 1.00 92.69 99 VAL A N 1
ATOM 747 C CA . VAL A 1 99 ? -3.815 -4.273 2.910 1.00 92.69 99 VAL A CA 1
ATOM 748 C C . VAL A 1 99 ? -2.761 -5.245 2.392 1.00 92.69 99 VAL A C 1
ATOM 750 O O . VAL A 1 99 ? -1.937 -4.856 1.562 1.00 92.69 99 VAL A O 1
ATOM 753 N N . GLU A 1 100 ? -2.783 -6.505 2.824 1.00 93.62 100 GLU A N 1
ATOM 754 C CA . GLU A 1 100 ? -1.881 -7.544 2.315 1.00 93.62 100 GLU A CA 1
ATOM 755 C C . GLU A 1 100 ? -2.070 -7.746 0.808 1.00 93.62 100 GLU A C 1
ATOM 757 O O . GLU A 1 100 ? -1.109 -7.692 0.035 1.00 93.62 100 GLU A O 1
ATOM 762 N N . ALA A 1 101 ? -3.320 -7.889 0.363 1.00 93.62 101 ALA A N 1
ATOM 763 C CA . ALA A 1 101 ? -3.652 -8.081 -1.042 1.00 93.62 101 ALA A CA 1
ATOM 764 C C . ALA A 1 101 ? -3.237 -6.880 -1.915 1.00 93.62 101 ALA A C 1
ATOM 766 O O . ALA A 1 101 ? -2.768 -7.058 -3.046 1.00 93.62 101 ALA A O 1
ATOM 767 N N . LEU A 1 102 ? -3.398 -5.654 -1.416 1.00 94.44 102 LEU A N 1
ATOM 768 C CA . LEU A 1 102 ? -2.928 -4.431 -2.067 1.00 94.44 102 LEU A CA 1
ATOM 769 C C . LEU A 1 102 ? -1.397 -4.365 -2.097 1.00 94.44 102 LEU A C 1
ATOM 771 O O . LEU A 1 102 ? -0.823 -4.021 -3.129 1.00 94.44 102 LEU A O 1
ATOM 775 N N . THR A 1 103 ? -0.736 -4.742 -1.002 1.00 94.56 103 THR A N 1
ATOM 776 C CA . THR A 1 103 ? 0.727 -4.718 -0.864 1.00 94.56 103 THR A CA 1
ATOM 777 C C . THR A 1 103 ? 1.396 -5.676 -1.841 1.00 94.56 103 THR A C 1
ATOM 779 O O . THR A 1 103 ? 2.352 -5.288 -2.510 1.00 94.56 103 THR A O 1
ATOM 782 N N . VAL A 1 104 ? 0.862 -6.890 -2.006 1.00 96.06 104 VAL A N 1
ATOM 783 C CA . VAL A 1 104 ? 1.367 -7.850 -3.001 1.00 96.06 104 VAL A CA 1
ATOM 784 C C . VAL A 1 104 ? 1.302 -7.258 -4.411 1.00 96.06 104 VAL A C 1
ATOM 786 O O . VAL A 1 104 ? 2.256 -7.363 -5.179 1.00 96.06 104 VAL A O 1
ATOM 789 N N . ARG A 1 105 ? 0.202 -6.584 -4.766 1.00 95.94 105 ARG A N 1
ATOM 790 C CA . ARG A 1 105 ? 0.057 -5.950 -6.088 1.00 95.94 105 ARG A CA 1
ATOM 791 C C . ARG A 1 105 ? 0.991 -4.759 -6.254 1.00 95.94 105 ARG A C 1
ATOM 793 O O . ARG A 1 105 ? 1.654 -4.659 -7.284 1.00 95.94 105 ARG A O 1
ATOM 800 N N . TYR A 1 106 ? 1.077 -3.899 -5.239 1.00 96.50 106 TYR A N 1
ATOM 801 C CA . TYR A 1 106 ? 2.028 -2.790 -5.182 1.00 96.50 106 TYR A CA 1
ATOM 802 C C . TYR A 1 106 ? 3.456 -3.270 -5.452 1.00 96.50 106 TYR A C 1
ATOM 804 O O . TYR A 1 106 ? 4.137 -2.684 -6.290 1.00 96.50 106 TYR A O 1
ATOM 812 N N . GLN A 1 107 ? 3.884 -4.356 -4.799 1.00 97.00 107 GLN A N 1
ATOM 813 C CA . GLN A 1 107 ? 5.231 -4.904 -4.951 1.00 97.00 107 GLN A CA 1
ATOM 814 C C . GLN A 1 107 ? 5.538 -5.270 -6.403 1.00 97.00 107 GLN A C 1
ATOM 816 O O . GLN A 1 107 ? 6.579 -4.861 -6.900 1.00 97.00 107 GLN A O 1
ATOM 821 N N . VAL A 1 108 ? 4.612 -5.904 -7.131 1.00 97.81 108 VAL A N 1
ATOM 822 C CA . VAL A 1 108 ? 4.842 -6.257 -8.545 1.00 97.81 108 VAL A CA 1
ATOM 823 C C . VAL A 1 108 ? 5.105 -5.019 -9.415 1.00 97.81 108 VAL A C 1
ATOM 825 O O . VAL A 1 108 ? 6.029 -5.022 -10.232 1.00 97.81 108 VAL A 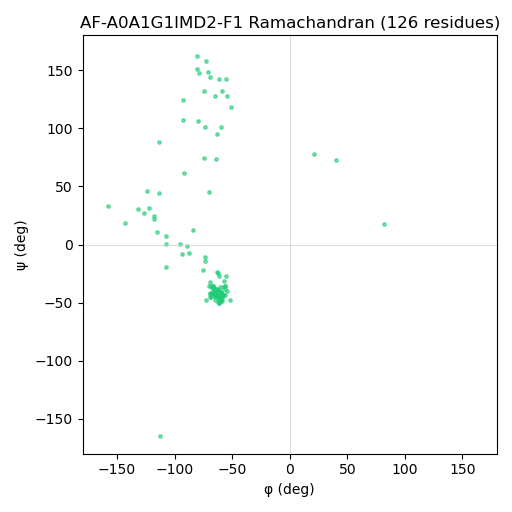O 1
ATOM 828 N N . TYR A 1 109 ? 4.340 -3.936 -9.231 1.00 97.12 109 TYR A N 1
ATOM 829 C CA . TYR A 1 109 ? 4.587 -2.677 -9.948 1.00 97.12 109 TYR A CA 1
ATOM 830 C C . TYR A 1 109 ? 5.882 -1.999 -9.488 1.00 97.12 109 TYR A C 1
ATOM 832 O O . TYR A 1 109 ? 6.650 -1.519 -10.320 1.00 97.12 109 TYR A O 1
ATOM 840 N N . ALA A 1 110 ? 6.132 -1.968 -8.178 1.00 97.50 110 ALA A N 1
ATOM 841 C CA . ALA A 1 110 ? 7.284 -1.316 -7.569 1.00 97.50 110 ALA A CA 1
ATOM 842 C C . ALA A 1 110 ? 8.610 -2.001 -7.933 1.00 97.50 110 ALA A C 1
ATOM 844 O O . ALA A 1 110 ? 9.592 -1.322 -8.231 1.00 97.50 110 ALA A O 1
ATOM 845 N N . ASP A 1 111 ? 8.631 -3.334 -7.946 1.00 97.81 111 ASP A N 1
ATOM 846 C CA . ASP A 1 111 ? 9.774 -4.144 -8.363 1.00 97.81 111 ASP A CA 1
ATOM 847 C C . ASP A 1 111 ? 10.107 -3.868 -9.822 1.00 97.81 111 ASP A C 1
ATOM 849 O O . ASP A 1 111 ? 11.240 -3.505 -10.133 1.00 97.81 111 ASP A O 1
ATOM 853 N N . LYS A 1 112 ? 9.107 -3.931 -10.712 1.00 98.00 112 LYS A N 1
ATOM 854 C CA . LYS A 1 112 ? 9.330 -3.644 -12.131 1.00 98.00 112 LYS A CA 1
ATOM 855 C C . LYS A 1 112 ? 9.752 -2.195 -12.366 1.00 98.00 112 LYS A C 1
ATOM 857 O O . LYS A 1 112 ? 10.596 -1.928 -13.219 1.00 98.00 112 LYS A O 1
ATOM 862 N N . PHE A 1 113 ? 9.179 -1.253 -11.621 1.00 97.88 113 PHE A N 1
ATOM 863 C CA . PHE A 1 113 ? 9.557 0.154 -11.688 1.00 97.88 113 PHE A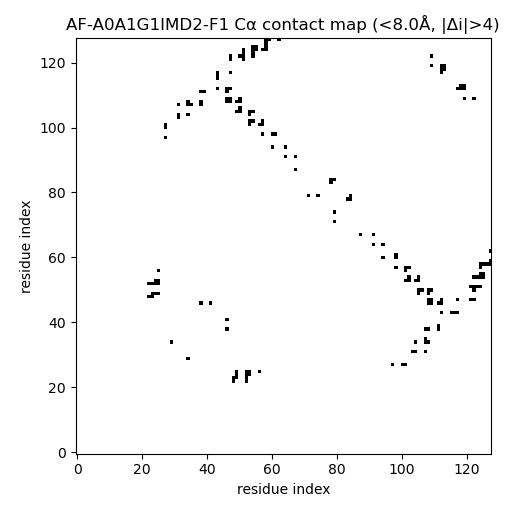 CA 1
ATOM 864 C C . PHE A 1 113 ? 11.037 0.349 -11.339 1.00 97.88 113 PHE A C 1
ATOM 866 O O . PHE A 1 113 ? 11.753 0.985 -12.111 1.00 97.88 113 PHE A O 1
ATOM 873 N N . ARG A 1 114 ? 11.512 -0.255 -10.240 1.00 97.44 114 ARG A N 1
ATOM 874 C CA . ARG A 1 114 ? 12.930 -0.238 -9.843 1.00 97.44 114 ARG A CA 1
ATOM 875 C C . ARG A 1 114 ? 13.826 -0.931 -10.864 1.00 97.44 114 ARG A C 1
ATOM 877 O O . ARG A 1 114 ? 14.863 -0.385 -11.221 1.00 97.44 114 ARG A O 1
ATOM 884 N N . GLU A 1 115 ? 13.411 -2.093 -11.367 1.00 97.56 115 GLU A N 1
ATOM 885 C CA . GLU A 1 115 ? 14.144 -2.845 -12.394 1.00 97.56 115 GLU A CA 1
ATOM 886 C C . GLU A 1 115 ? 14.392 -1.990 -13.648 1.00 97.56 115 GLU A C 1
ATOM 888 O O . GLU A 1 115 ? 15.472 -2.029 -14.228 1.00 97.56 115 GLU A O 1
ATOM 893 N N . LYS A 1 116 ? 13.418 -1.154 -14.035 1.00 97.12 116 LYS A N 1
ATOM 894 C CA . LYS A 1 116 ? 13.537 -0.225 -15.171 1.00 97.12 116 LYS A CA 1
ATOM 895 C C . LYS A 1 116 ? 14.234 1.106 -14.831 1.00 97.12 116 LYS A C 1
ATOM 897 O O . LYS A 1 116 ? 14.177 2.034 -15.634 1.00 97.12 116 LYS A O 1
ATOM 902 N N . GLY A 1 117 ? 14.880 1.218 -13.668 1.00 96.25 117 GLY A N 1
ATOM 903 C CA . GLY A 1 117 ? 15.619 2.414 -13.241 1.00 96.25 117 GLY A CA 1
ATOM 904 C C . GLY A 1 117 ? 14.754 3.523 -12.632 1.00 96.25 117 GLY A C 1
ATOM 905 O O . GLY A 1 117 ? 15.183 4.673 -12.563 1.00 96.25 117 GLY A O 1
ATOM 906 N N . GLY A 1 118 ? 13.526 3.206 -12.219 1.00 96.56 118 GLY A N 1
ATOM 907 C CA . GLY A 1 118 ? 12.641 4.131 -11.522 1.00 96.56 118 GLY A CA 1
ATOM 908 C C . GLY A 1 118 ? 13.121 4.468 -10.107 1.00 96.56 118 GLY A C 1
ATOM 909 O O . GLY A 1 118 ? 13.641 3.619 -9.385 1.00 96.56 118 GLY A O 1
ATOM 910 N N . ASP A 1 119 ? 12.903 5.716 -9.693 1.00 95.69 119 ASP A N 1
ATOM 911 C CA . ASP A 1 119 ? 13.263 6.216 -8.364 1.00 95.69 119 ASP A CA 1
ATOM 912 C C . ASP A 1 119 ? 12.236 5.796 -7.302 1.00 95.69 119 ASP A C 1
ATOM 914 O O . ASP A 1 119 ? 11.133 6.347 -7.232 1.00 95.69 119 ASP A O 1
ATOM 918 N N . ALA A 1 120 ? 12.613 4.840 -6.450 1.00 91.56 120 ALA A N 1
ATOM 919 C CA . ALA A 1 120 ? 11.757 4.282 -5.406 1.00 91.56 120 ALA A CA 1
ATOM 920 C C . ALA A 1 120 ? 11.170 5.337 -4.449 1.00 91.56 120 ALA A C 1
ATOM 922 O O . ALA A 1 120 ? 10.066 5.132 -3.940 1.00 91.56 120 ALA A O 1
ATOM 923 N N . ALA A 1 121 ? 11.840 6.480 -4.251 1.00 94.25 121 ALA A N 1
ATOM 924 C CA . ALA A 1 121 ? 11.325 7.560 -3.410 1.00 94.25 121 ALA A CA 1
ATOM 925 C C . ALA A 1 121 ? 10.004 8.142 -3.946 1.00 94.25 121 ALA A C 1
ATOM 927 O O . ALA A 1 121 ? 9.187 8.653 -3.181 1.00 94.25 121 ALA A O 1
ATOM 928 N N . LYS A 1 122 ? 9.744 8.020 -5.255 1.00 93.19 122 LYS A N 1
ATOM 929 C CA . LYS A 1 122 ? 8.514 8.518 -5.885 1.00 93.19 122 LYS A CA 1
ATOM 930 C C . LYS A 1 122 ? 7.290 7.660 -5.601 1.00 93.19 122 LYS A C 1
ATOM 932 O O . LYS A 1 122 ? 6.181 8.158 -5.757 1.00 93.19 122 LYS A O 1
ATOM 937 N N . ILE A 1 123 ? 7.465 6.394 -5.239 1.00 94.50 123 ILE A N 1
ATOM 938 C CA . ILE A 1 123 ? 6.363 5.430 -5.089 1.00 94.50 123 ILE A CA 1
ATOM 939 C C . ILE A 1 123 ? 6.187 4.954 -3.645 1.00 94.50 123 ILE A C 1
ATOM 941 O O . ILE A 1 123 ? 5.459 3.996 -3.405 1.00 94.50 123 ILE A O 1
ATOM 945 N N . GLN A 1 124 ? 6.867 5.596 -2.695 1.00 92.50 124 GLN A N 1
ATOM 946 C CA . GLN A 1 124 ? 6.778 5.247 -1.284 1.00 92.50 124 GLN A CA 1
ATOM 947 C C . GLN A 1 124 ? 5.329 5.273 -0.784 1.00 92.50 124 GLN A C 1
ATOM 949 O O . GLN A 1 124 ? 4.534 6.139 -1.155 1.00 92.50 124 GLN A O 1
ATOM 954 N N . ILE A 1 125 ? 5.005 4.322 0.089 1.00 89.56 125 ILE A N 1
ATOM 955 C CA . ILE A 1 125 ? 3.746 4.328 0.828 1.00 89.56 125 ILE A CA 1
ATOM 956 C C . ILE A 1 125 ? 3.879 5.416 1.886 1.00 89.56 125 ILE A C 1
ATOM 958 O O . ILE A 1 125 ? 4.555 5.214 2.897 1.00 89.56 125 ILE A O 1
ATOM 962 N N . SER A 1 126 ? 3.279 6.576 1.629 1.00 77.44 126 SER A N 1
ATOM 963 C CA . SER A 1 126 ? 3.223 7.649 2.615 1.00 77.44 126 SER A CA 1
ATOM 964 C C . SER A 1 126 ? 2.517 7.144 3.871 1.00 77.44 126 SER A C 1
ATOM 966 O O . SER A 1 126 ? 1.461 6.517 3.792 1.00 77.44 126 SER A O 1
ATOM 968 N N . GLN A 1 127 ? 3.125 7.397 5.024 1.00 59.03 127 GLN A N 1
ATOM 969 C CA . GLN A 1 127 ? 2.412 7.355 6.296 1.00 59.03 127 GLN A CA 1
ATOM 970 C C . GLN A 1 127 ? 1.555 8.629 6.333 1.00 59.03 127 GLN A C 1
ATOM 972 O O . GLN A 1 127 ? 2.055 9.692 5.945 1.00 59.03 127 GLN A O 1
ATOM 977 N N . SER A 1 128 ? 0.273 8.501 6.674 1.00 48.59 128 SER A N 1
ATOM 978 C CA . SER A 1 128 ? -0.595 9.651 6.947 1.00 48.59 128 SER A CA 1
ATOM 979 C C . SER A 1 128 ? -0.131 10.426 8.177 1.00 48.59 128 SER A C 1
ATOM 981 O O . SER A 1 128 ? 0.486 9.802 9.068 1.00 48.59 128 SER A O 1
#

Nearest PDB structures (foldseek):
  6ql7-assembly1_M  TM=7.964E-01  e=3.157E-01  Saccharomyces cerevisiae S288C
  6ql5-assembly1_M  TM=7.979E-01  e=5.948E-01  Saccharomyces cerevisiae
  7bxx-assembly2_B  TM=4.159E-01  e=4.421E+00  Clostridium tetani E88

Foldseek 3Di:
DDDPPPPPPPPPPPPPPDPPDPQPAADLPDDLVVLLVVLVPDDLVVLLSNLQNLLAVLQVLVVVVVVLVVVVVVDDPVCCVDPNVVVSVVSVVVSVVSSVSSVSSSCSSLVSSVVVVHDSVSNHNDHD

Sequence (128 aa):
MNPFFRNHLFAILALMIALTGCAKKADTRKPVDQIKAEVQTMSVKDLEAFAKAYAGEIASQKTEVEKIGDQIKALTVSDLMGDKAKDIKDKLSAISGEVEALTVRYQVYADKFREKGGDAAKIQISQS

Radius of gyration: 22.23 Å; Cα contacts (8 Å, |Δi|>4): 96; chains: 1; bounding box: 36×29×87 Å

Secondary structure (DSSP, 8-state):
----SSS-TT-SS------S---PPP-SSS-HHHHHHHHHH--HHHHHHHHHHHHHHHHHHHHHHHHHHHHHHTS-TTGGGSHHHHHHHHHHHHHHHHHHHHHHHHHHHHHHHHHTT--GGGG-----

Mean predicted aligned error: 10.18 Å

Solvent-accessible surface area (backbone atoms only — not comparable to full-atom values): 7635 Å² total; per-residue (Å²): 137,82,91,83,82,85,79,76,88,82,75,84,80,82,74,84,70,74,91,65,79,83,71,53,72,60,68,89,77,66,56,64,71,59,49,62,57,52,55,72,78,50,51,62,68,53,26,44,46,47,14,35,24,25,20,50,52,45,29,55,54,50,53,51,52,50,54,50,53,54,51,58,72,72,52,52,77,71,45,61,76,40,71,62,37,53,53,51,51,53,51,53,51,50,52,50,53,51,43,51,59,40,48,59,49,25,46,57,29,46,51,50,18,44,74,73,70,44,66,65,84,77,39,56,63,57,79,129

pLDDT: mean 82.77, std 18.48, range [37.59, 98.0]